Protein AF-B4ZY89-F1 (afdb_monomer_lite)

pLDDT: mean 93.57, std 5.09, range [73.12, 98.12]

Secondary structure (DSSP, 8-state):
--------S-HHHHHHHHHHHHHHHHTT----------------EE-SSHHHHHHHHHHHHSHHHHHHHHHHHHHT-TT---------EETTEE-

Foldseek 3Di:
DDDDDDDDPDPVPVVVVVVVQVVQVVVVHDDDDDPDDDDDDDDKDFDPWQVVLVVLVVLCVDPVNVVVVQVVQCVVDVPGGDDDDDWDDDTRMID

Organism: Anser cygnoides (NCBI:txid8845)

InterPro domains:
  IPR002202 Hydroxymethylglutaryl-CoA reductase, class I/II [PF00368] (12-95)
  IPR002202 Hydroxymethylglutaryl-CoA reductase, class I/II [PS50065] (13-95)
  IPR002202 Hydroxymethylglutaryl-CoA reductase, class I/II [PTHR10572] (12-95)
  IPR009023 Hydroxymethylglutaryl-CoA reductase, class I/II, NAD/NADP-binding domain superfamily [G3DSA:3.30.70.420] (38-95)
  IPR009023 Hydroxymethylglutaryl-CoA reductase, class I/II, NAD/NADP-binding domain superfamily [SSF55035] (38-95)
  IPR009029 Hydroxymethylglutaryl-CoA reductase, class I/II, substrate-binding domain superfamily [SSF56542] (11-41)

Radius of gyration: 22.52 Å; chains: 1; bounding box: 48×25×52 Å

Sequence (95 aa):
SFRFQWQQQKKSLVASTNRGCRAICLGGGASSRILADGMTRGPVVRLPSACQAAEVKAWLESPEGFKIVKEAFDSTSRFARLQKLLISLAGRNLY

Structure (mmCIF, N/CA/C/O backbone):
data_AF-B4ZY89-F1
#
_entry.id   AF-B4ZY89-F1
#
loop_
_atom_site.group_PDB
_atom_site.id
_atom_site.type_symbol
_atom_site.label_atom_id
_atom_site.label_alt_id
_atom_site.label_comp_id
_atom_site.label_asym_id
_atom_site.label_entity_id
_atom_site.label_seq_id
_atom_site.pdbx_PDB_ins_code
_atom_site.Cartn_x
_atom_site.Cartn_y
_atom_site.Cartn_z
_atom_site.occupancy
_atom_site.B_iso_or_equiv
_atom_site.auth_seq_id
_atom_site.auth_comp_id
_atom_site.auth_asym_id
_atom_site.auth_atom_id
_atom_site.pdbx_PDB_model_num
ATOM 1 N N . SER A 1 1 ? 26.604 -4.778 -20.767 1.00 73.50 1 SER A N 1
ATOM 2 C CA . SER A 1 1 ? 25.432 -4.830 -21.667 1.00 73.50 1 SER A CA 1
ATOM 3 C C . SER A 1 1 ? 24.407 -5.782 -21.072 1.00 73.50 1 SER A C 1
ATOM 5 O O . SER A 1 1 ? 24.785 -6.904 -20.748 1.00 73.50 1 SER A O 1
ATOM 7 N N . PHE A 1 2 ? 23.165 -5.339 -20.856 1.00 83.38 2 PHE A N 1
ATOM 8 C CA . PHE A 1 2 ? 22.089 -6.186 -20.325 1.00 83.38 2 PHE A CA 1
ATOM 9 C C . PHE A 1 2 ? 21.466 -7.028 -21.44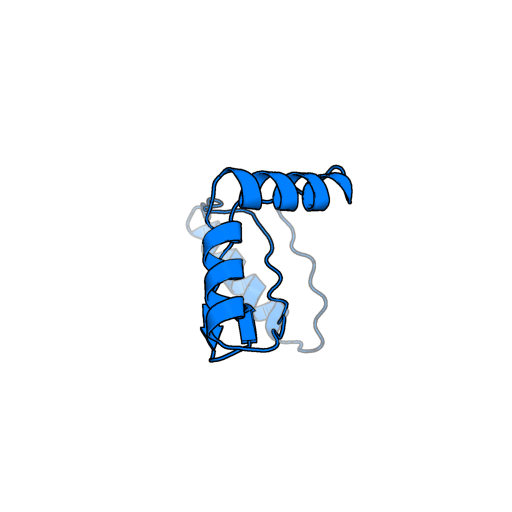5 1.00 83.38 2 PHE A C 1
ATOM 11 O O . PHE A 1 2 ? 21.214 -6.522 -22.536 1.00 83.38 2 PHE A O 1
ATOM 18 N N . ARG A 1 3 ? 21.198 -8.309 -21.172 1.00 85.75 3 ARG A N 1
ATOM 19 C CA . ARG A 1 3 ? 20.434 -9.195 -22.060 1.00 85.75 3 ARG A CA 1
ATOM 20 C C . ARG A 1 3 ?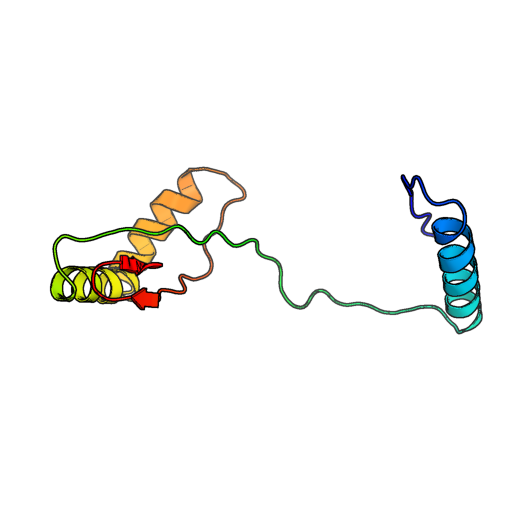 19.161 -9.635 -21.353 1.00 85.75 3 ARG A C 1
ATOM 22 O O . ARG A 1 3 ? 19.232 -10.287 -20.317 1.00 85.75 3 ARG A O 1
ATOM 29 N N . PHE A 1 4 ? 18.014 -9.280 -21.923 1.00 83.81 4 PHE A N 1
ATOM 30 C CA . PHE A 1 4 ? 16.708 -9.651 -21.386 1.00 83.81 4 PHE A CA 1
ATOM 31 C C . PHE A 1 4 ? 16.336 -11.067 -21.826 1.00 83.81 4 PHE A C 1
ATOM 33 O O . PHE A 1 4 ? 16.354 -11.374 -23.020 1.00 83.81 4 PHE A O 1
ATOM 40 N N . GLN A 1 5 ? 16.002 -11.922 -20.863 1.00 87.12 5 GLN A N 1
ATOM 41 C CA . GLN A 1 5 ? 15.482 -13.259 -21.127 1.00 87.12 5 GLN A CA 1
ATOM 42 C C . GLN A 1 5 ? 13.963 -13.186 -21.310 1.00 87.12 5 GLN A C 1
ATOM 44 O O . GLN A 1 5 ? 13.265 -12.592 -20.492 1.00 87.12 5 GLN A O 1
ATOM 49 N N . TRP A 1 6 ? 13.458 -13.788 -22.388 1.00 83.81 6 TRP A N 1
ATOM 50 C CA . TRP A 1 6 ? 12.037 -13.781 -22.737 1.00 83.81 6 TRP A CA 1
ATOM 51 C C . TRP A 1 6 ? 11.514 -15.211 -22.850 1.00 83.81 6 TRP A C 1
ATOM 53 O O . TRP A 1 6 ? 12.111 -16.031 -23.542 1.00 83.81 6 TRP A O 1
ATOM 63 N N . GLN A 1 7 ? 10.363 -15.486 -22.238 1.00 85.06 7 GLN A N 1
ATOM 64 C CA . GLN A 1 7 ? 9.579 -16.699 -22.483 1.00 85.06 7 GLN A CA 1
ATOM 65 C C . GLN A 1 7 ? 8.233 -16.288 -23.081 1.00 85.06 7 GLN A C 1
ATOM 67 O O . GLN A 1 7 ? 7.421 -15.671 -22.398 1.00 85.06 7 GLN A O 1
ATOM 72 N N . GLN A 1 8 ? 8.029 -16.537 -24.378 1.00 84.44 8 GLN A N 1
ATOM 73 C CA . GLN A 1 8 ? 6.857 -16.064 -25.124 1.00 84.44 8 GLN A CA 1
ATOM 74 C C . GLN A 1 8 ? 6.418 -17.097 -26.165 1.00 84.44 8 GLN A C 1
ATOM 76 O O . GLN A 1 8 ? 7.255 -17.671 -26.856 1.00 84.44 8 GLN A O 1
ATOM 81 N N . GLN A 1 9 ? 5.105 -17.285 -26.327 1.00 77.25 9 GLN A N 1
ATOM 82 C CA . GLN A 1 9 ? 4.556 -18.148 -27.384 1.00 77.25 9 GLN A CA 1
ATOM 83 C C . GLN A 1 9 ? 4.451 -17.427 -28.743 1.00 77.25 9 GLN A C 1
ATOM 85 O O . GLN A 1 9 ? 4.522 -18.057 -29.798 1.00 77.25 9 GLN A O 1
ATOM 90 N N . LYS A 1 10 ? 4.303 -16.092 -28.745 1.00 80.81 10 LYS A N 1
ATOM 91 C CA . LYS A 1 10 ? 4.164 -15.291 -29.973 1.00 80.81 10 LYS A CA 1
ATOM 92 C C . LYS A 1 10 ? 5.529 -14.927 -30.565 1.00 80.81 10 LYS A C 1
ATOM 94 O O . LYS A 1 10 ? 6.294 -14.173 -29.967 1.00 80.81 10 LYS A O 1
ATOM 99 N N . LYS A 1 11 ? 5.786 -15.390 -31.793 1.00 73.12 11 LYS A N 1
ATOM 100 C CA . LYS A 1 11 ? 7.073 -15.233 -32.502 1.00 73.12 11 LYS A CA 1
ATOM 101 C C . LYS A 1 11 ? 7.470 -13.778 -32.807 1.00 73.12 11 LYS A C 1
ATOM 103 O O . LYS A 1 11 ? 8.657 -13.475 -32.855 1.00 73.12 11 LYS A O 1
ATOM 108 N N . SER A 1 12 ? 6.514 -12.866 -33.000 1.00 86.94 12 SER A N 1
ATOM 109 C CA . SER A 1 12 ? 6.804 -11.472 -33.382 1.00 86.94 12 SER A CA 1
ATOM 110 C C . SER A 1 12 ? 7.203 -10.565 -32.215 1.00 86.94 12 SER A C 1
ATOM 112 O O . SER A 1 12 ? 7.850 -9.542 -32.439 1.00 86.94 12 SER A O 1
ATOM 114 N N . LEU A 1 13 ? 6.864 -10.933 -30.974 1.00 89.31 13 LEU A N 1
ATOM 115 C CA . LEU A 1 13 ? 7.072 -10.070 -29.810 1.00 89.31 13 LEU A CA 1
ATOM 116 C C . LEU A 1 13 ? 8.564 -9.851 -29.529 1.00 89.31 13 LEU A C 1
ATOM 118 O O . LEU A 1 13 ? 9.011 -8.714 -29.418 1.00 89.31 13 LEU A O 1
ATOM 122 N N . VAL A 1 14 ? 9.352 -10.932 -29.508 1.00 90.75 14 VAL A N 1
ATOM 123 C CA . VAL A 1 14 ? 10.804 -10.864 -29.264 1.00 90.75 14 VAL A CA 1
ATOM 124 C C . VAL A 1 14 ? 11.508 -10.055 -30.357 1.00 90.75 14 VAL A C 1
ATOM 126 O O . VAL A 1 14 ? 12.356 -9.212 -30.062 1.00 90.75 14 VAL A O 1
ATOM 129 N N . ALA A 1 15 ? 11.126 -10.261 -31.622 1.00 88.31 15 ALA A N 1
ATOM 130 C CA . ALA A 1 15 ? 11.706 -9.538 -32.750 1.00 88.31 15 ALA A CA 1
ATOM 131 C C . ALA A 1 15 ? 11.385 -8.035 -32.703 1.00 88.31 15 ALA A C 1
ATOM 133 O O . ALA A 1 15 ? 12.273 -7.212 -32.931 1.00 88.31 15 ALA A O 1
ATOM 134 N N . SER A 1 16 ? 10.140 -7.672 -32.378 1.00 92.38 16 SER A N 1
ATOM 135 C CA . SER A 1 16 ? 9.717 -6.275 -32.251 1.00 92.38 16 SER A CA 1
ATOM 136 C C . SER A 1 16 ? 10.451 -5.564 -31.112 1.00 92.38 16 SER A C 1
ATOM 138 O O . SER A 1 16 ? 11.015 -4.490 -31.323 1.00 92.38 16 SER A O 1
ATOM 140 N N . THR A 1 17 ? 10.530 -6.184 -29.930 1.00 91.62 17 THR A N 1
ATOM 141 C CA . THR A 1 17 ? 11.245 -5.608 -28.781 1.00 91.62 17 THR A CA 1
ATOM 142 C C . THR A 1 17 ? 12.733 -5.425 -29.076 1.00 91.62 17 THR A C 1
ATOM 144 O O . THR A 1 17 ? 13.289 -4.373 -28.770 1.00 91.62 17 THR A O 1
ATOM 147 N N . ASN A 1 18 ? 13.379 -6.388 -29.747 1.00 92.75 18 ASN A N 1
ATOM 148 C CA . ASN A 1 18 ? 14.797 -6.279 -30.105 1.00 92.75 18 ASN A CA 1
ATOM 149 C C . ASN A 1 18 ? 15.076 -5.103 -31.062 1.00 92.75 18 ASN A C 1
ATOM 151 O O . ASN A 1 18 ? 16.060 -4.382 -30.894 1.00 92.75 18 ASN A O 1
ATOM 155 N N . ARG A 1 19 ? 14.187 -4.854 -32.038 1.00 93.75 19 ARG A N 1
ATOM 156 C CA . ARG A 1 19 ? 14.293 -3.677 -32.921 1.00 93.75 19 ARG A CA 1
ATOM 157 C C . ARG A 1 19 ? 14.229 -2.370 -32.125 1.00 93.75 19 ARG A C 1
ATOM 159 O O . ARG A 1 19 ? 15.049 -1.486 -32.362 1.00 93.75 19 ARG A O 1
ATOM 166 N N . GLY A 1 20 ? 13.318 -2.277 -31.155 1.00 93.94 20 GLY A N 1
ATOM 167 C CA . GLY A 1 20 ? 13.221 -1.128 -30.249 1.00 93.94 20 GLY A CA 1
ATOM 168 C C . GLY A 1 20 ? 14.478 -0.932 -29.397 1.00 93.94 20 GLY A C 1
ATOM 169 O O . GLY A 1 20 ? 15.033 0.165 -29.363 1.00 93.94 20 GLY A O 1
ATOM 170 N N . CYS A 1 21 ? 14.993 -2.000 -28.776 1.00 92.81 21 CYS A N 1
ATOM 171 C CA . CYS A 1 21 ? 16.231 -1.941 -27.992 1.00 92.81 21 CYS A CA 1
ATOM 172 C C . CYS A 1 21 ? 17.418 -1.447 -28.828 1.00 92.81 21 CYS A C 1
ATOM 174 O O . CYS A 1 21 ? 18.201 -0.631 -28.347 1.00 92.81 21 CYS A O 1
ATOM 176 N N . ARG A 1 22 ? 17.532 -1.885 -30.091 1.00 92.94 22 ARG A N 1
ATOM 177 C CA . ARG A 1 22 ? 18.587 -1.412 -30.998 1.00 92.94 22 ARG A CA 1
ATOM 178 C C . ARG A 1 22 ? 18.506 0.097 -31.228 1.00 92.94 22 ARG A C 1
ATOM 180 O O . ARG A 1 22 ? 19.538 0.756 -31.170 1.00 92.94 22 ARG A O 1
ATOM 187 N N . ALA A 1 23 ? 17.311 0.640 -31.459 1.00 95.69 23 ALA A N 1
ATOM 188 C CA . ALA A 1 23 ? 17.126 2.079 -31.646 1.00 95.69 23 ALA A CA 1
ATOM 189 C C . ALA A 1 23 ? 17.517 2.878 -30.390 1.00 95.69 23 ALA A C 1
ATOM 191 O O . ALA A 1 23 ? 18.243 3.861 -30.498 1.00 95.69 23 ALA A O 1
ATOM 192 N N . ILE A 1 24 ? 17.123 2.412 -29.198 1.00 94.62 24 ILE A N 1
ATOM 193 C CA . ILE A 1 24 ? 17.487 3.047 -27.918 1.00 94.62 24 ILE A CA 1
ATOM 194 C C . ILE A 1 24 ? 19.006 3.038 -27.710 1.00 94.62 24 ILE A C 1
ATOM 196 O O . ILE A 1 24 ? 19.584 4.053 -27.331 1.00 94.62 24 ILE A O 1
ATOM 200 N N . CYS A 1 25 ? 19.674 1.911 -27.979 1.00 93.50 25 CYS A N 1
ATOM 201 C CA . CYS A 1 25 ? 21.129 1.819 -27.849 1.00 93.50 25 CYS A CA 1
ATOM 202 C C . CYS A 1 25 ? 21.860 2.768 -28.806 1.00 93.50 25 CYS A C 1
ATOM 204 O O . CYS A 1 25 ? 22.832 3.399 -28.400 1.00 93.50 25 CYS A O 1
ATOM 206 N N . LEU A 1 26 ? 21.392 2.885 -30.052 1.00 95.44 26 LEU A N 1
ATOM 207 C CA . LEU A 1 26 ? 21.960 3.818 -31.030 1.00 95.44 26 LEU A CA 1
ATOM 208 C C . LEU A 1 26 ? 21.678 5.285 -30.671 1.00 95.44 26 LEU A C 1
ATOM 210 O O . LEU A 1 26 ? 22.481 6.150 -30.999 1.00 95.44 26 LEU A O 1
ATOM 214 N N . GLY A 1 27 ? 20.577 5.561 -29.970 1.00 93.94 27 GLY A N 1
ATOM 215 C CA . GLY A 1 27 ? 20.184 6.897 -29.513 1.00 93.94 27 GLY A CA 1
ATOM 216 C C . GLY A 1 27 ? 20.854 7.383 -28.222 1.00 93.94 27 GLY A C 1
ATOM 217 O O . GLY A 1 27 ? 20.413 8.384 -27.671 1.00 93.94 27 GLY A O 1
ATOM 218 N N . GLY A 1 28 ? 21.883 6.692 -27.715 1.00 93.75 28 GLY A N 1
ATOM 219 C CA . GLY A 1 28 ? 22.596 7.084 -26.488 1.00 93.75 28 GLY A CA 1
ATOM 220 C C . GLY A 1 28 ? 22.120 6.388 -25.207 1.00 93.75 28 GLY A C 1
ATOM 221 O O . GLY A 1 28 ? 22.597 6.705 -24.119 1.00 93.75 28 GLY A O 1
ATOM 222 N N . GLY A 1 29 ? 21.231 5.398 -25.319 1.00 94.31 29 GLY A N 1
ATOM 223 C CA . GLY A 1 29 ? 20.743 4.607 -24.190 1.00 94.31 29 GLY A CA 1
ATOM 224 C C . GLY A 1 29 ? 19.523 5.211 -23.490 1.00 94.31 29 GLY A C 1
ATOM 225 O O . GLY A 1 29 ? 18.893 6.145 -23.974 1.00 94.31 29 GLY A O 1
ATOM 226 N N . ALA A 1 30 ? 19.154 4.629 -22.348 1.00 95.06 30 ALA A N 1
ATOM 227 C CA . ALA A 1 30 ? 18.007 5.055 -21.548 1.00 95.06 30 ALA A CA 1
ATOM 228 C C . ALA A 1 30 ? 18.388 5.169 -20.067 1.00 95.06 30 ALA A C 1
ATOM 230 O O . ALA A 1 30 ? 19.209 4.399 -19.569 1.00 95.06 30 ALA A O 1
ATOM 231 N N . SER A 1 31 ? 17.756 6.113 -19.366 1.00 95.81 31 SER A N 1
ATOM 232 C CA . SER A 1 31 ? 17.907 6.320 -17.923 1.00 95.81 31 SER A CA 1
ATOM 233 C C . SER A 1 31 ? 16.579 6.081 -17.217 1.00 95.81 31 SER A C 1
ATOM 235 O O . SER A 1 31 ? 15.548 6.591 -17.648 1.00 95.81 31 SER A O 1
ATOM 237 N N . SER A 1 32 ? 16.601 5.341 -16.111 1.00 94.88 32 SER A N 1
ATOM 238 C CA . SER A 1 32 ? 15.419 5.078 -15.284 1.00 94.88 32 SER A CA 1
ATOM 239 C C . SER A 1 32 ? 15.711 5.310 -13.802 1.00 94.88 32 SER A C 1
ATOM 241 O O . SER A 1 32 ? 16.869 5.328 -13.370 1.00 94.88 32 SER A O 1
ATOM 243 N N . ARG A 1 33 ? 14.653 5.509 -13.010 1.00 96.25 33 ARG A N 1
ATOM 244 C CA . ARG A 1 33 ? 14.697 5.656 -11.549 1.00 96.25 33 ARG A CA 1
ATOM 245 C C . ARG A 1 33 ? 13.506 4.924 -10.932 1.00 96.25 33 ARG A C 1
ATOM 247 O O . ARG A 1 33 ? 12.439 4.882 -11.539 1.00 96.25 33 ARG A O 1
ATOM 254 N N . ILE A 1 34 ? 13.698 4.354 -9.746 1.00 95.50 34 ILE A N 1
ATOM 255 C CA . ILE A 1 34 ? 12.614 3.766 -8.948 1.00 95.50 34 ILE A CA 1
ATOM 256 C C . ILE A 1 34 ? 12.015 4.892 -8.105 1.00 95.50 34 ILE A C 1
ATOM 258 O O . ILE A 1 34 ? 12.753 5.575 -7.399 1.00 95.50 34 ILE A O 1
ATOM 262 N N . LEU A 1 35 ? 10.703 5.108 -8.212 1.00 95.56 35 LEU A N 1
ATOM 263 C CA . LEU A 1 35 ? 10.007 6.181 -7.488 1.00 95.56 35 LEU A CA 1
ATOM 264 C C . LEU A 1 35 ? 9.380 5.695 -6.173 1.00 95.56 35 LEU A C 1
ATOM 266 O O . LEU A 1 35 ? 9.273 6.463 -5.224 1.00 95.56 35 LEU A O 1
ATOM 270 N N . ALA A 1 36 ? 8.980 4.426 -6.117 1.00 90.94 36 ALA A N 1
ATOM 271 C CA . ALA A 1 36 ? 8.470 3.759 -4.926 1.00 90.94 36 ALA A CA 1
ATOM 272 C C . ALA A 1 36 ? 8.711 2.249 -5.048 1.00 90.94 36 ALA A C 1
ATOM 274 O O . ALA A 1 36 ? 8.704 1.714 -6.159 1.00 90.94 36 ALA A O 1
ATOM 275 N N . ASP A 1 37 ? 8.899 1.581 -3.912 1.00 91.38 37 ASP A N 1
ATOM 276 C CA . ASP A 1 37 ? 9.042 0.129 -3.817 1.00 91.38 37 ASP A CA 1
ATOM 277 C C . ASP A 1 37 ? 8.189 -0.383 -2.653 1.00 91.38 37 ASP A C 1
ATOM 279 O O . ASP A 1 37 ? 8.338 0.056 -1.509 1.00 91.38 37 ASP A O 1
ATOM 283 N N . GLY A 1 38 ? 7.236 -1.254 -2.970 1.00 90.94 38 GLY A N 1
ATOM 284 C CA . GLY A 1 38 ? 6.254 -1.763 -2.026 1.00 90.94 38 GLY A CA 1
ATOM 285 C C . GLY A 1 38 ? 5.140 -2.536 -2.724 1.00 90.94 38 GLY A C 1
ATOM 286 O O . GLY A 1 38 ? 4.632 -2.130 -3.768 1.00 90.94 38 GLY A O 1
ATOM 287 N N . MET A 1 39 ? 4.741 -3.652 -2.119 1.00 93.94 39 MET A N 1
ATOM 288 C CA . MET A 1 39 ? 3.608 -4.466 -2.563 1.00 93.94 39 MET A CA 1
ATOM 289 C C . MET A 1 39 ? 2.398 -4.213 -1.663 1.00 93.94 39 MET A C 1
ATOM 291 O O . MET A 1 39 ? 2.550 -3.945 -0.472 1.00 93.94 39 MET A O 1
ATOM 295 N N . THR A 1 40 ? 1.190 -4.328 -2.215 1.00 93.31 40 THR A N 1
ATOM 296 C CA . THR A 1 40 ? -0.061 -4.122 -1.473 1.00 93.31 40 THR A CA 1
ATOM 297 C C . THR A 1 40 ? -0.904 -5.395 -1.413 1.00 93.31 40 THR A C 1
ATOM 299 O O . THR A 1 40 ? -0.822 -6.278 -2.271 1.00 93.31 40 THR A O 1
ATOM 302 N N . ARG A 1 41 ? -1.732 -5.497 -0.371 1.00 92.44 41 ARG A N 1
ATOM 303 C CA . ARG A 1 41 ? -2.806 -6.488 -0.224 1.00 92.44 41 ARG A CA 1
ATOM 304 C C . ARG A 1 41 ? -4.036 -5.749 0.299 1.00 92.44 41 ARG A C 1
ATOM 306 O O . ARG A 1 41 ? -3.895 -4.961 1.224 1.00 92.44 41 ARG A O 1
ATOM 313 N N . GLY A 1 42 ? -5.203 -5.996 -0.297 1.00 91.69 42 GLY A N 1
ATOM 314 C CA . GLY A 1 42 ? -6.477 -5.380 0.096 1.00 91.69 42 GLY A CA 1
ATOM 315 C C . GLY A 1 42 ? -7.465 -6.435 0.594 1.00 91.69 42 GLY A C 1
ATOM 316 O O . GLY A 1 42 ? -8.236 -6.951 -0.217 1.00 91.69 42 GLY A O 1
ATOM 317 N N . PRO A 1 43 ? -7.388 -6.855 1.868 1.00 92.50 43 PRO A N 1
ATOM 318 C CA . PRO A 1 43 ? -8.391 -7.735 2.458 1.00 92.50 43 PRO A CA 1
ATOM 319 C C . PRO A 1 43 ? -9.718 -6.989 2.657 1.00 92.50 43 PRO A C 1
ATOM 321 O O . PRO A 1 43 ? -9.744 -5.769 2.706 1.00 92.50 43 PRO A O 1
ATOM 324 N N . VAL A 1 44 ? -10.818 -7.725 2.821 1.00 95.88 44 VAL A N 1
ATOM 325 C CA . VAL A 1 44 ? -12.095 -7.152 3.267 1.00 95.88 44 VAL A CA 1
ATOM 326 C C . VAL A 1 44 ? -12.474 -7.750 4.615 1.00 95.88 44 VAL A C 1
ATOM 328 O O . VAL A 1 44 ? -12.508 -8.971 4.776 1.00 95.88 44 VAL A O 1
ATOM 331 N N . VAL A 1 45 ? -12.770 -6.890 5.583 1.00 96.06 45 VAL A N 1
ATOM 332 C CA . VAL A 1 45 ? -13.23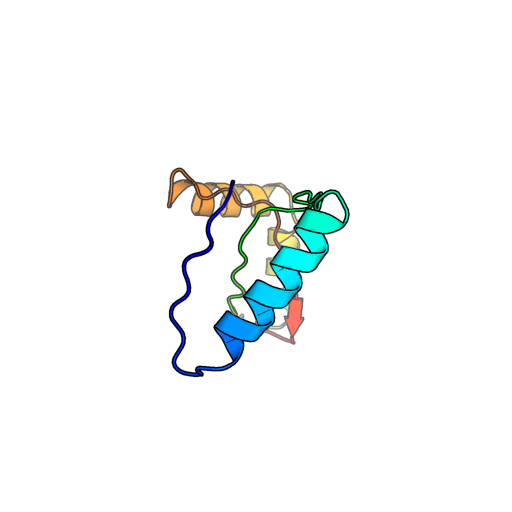8 -7.258 6.922 1.00 96.06 45 VAL A CA 1
ATOM 333 C C . VAL A 1 45 ? -14.658 -6.742 7.095 1.00 96.06 45 VAL A C 1
ATOM 335 O O . VAL A 1 45 ? -14.982 -5.624 6.710 1.00 96.06 45 VAL A O 1
ATOM 338 N N . ARG A 1 46 ? -15.541 -7.562 7.660 1.00 96.38 46 ARG A N 1
ATOM 339 C CA . ARG A 1 46 ? -16.952 -7.221 7.852 1.00 96.38 46 ARG A CA 1
ATOM 340 C C . ARG A 1 46 ? -17.270 -7.149 9.333 1.00 96.38 46 ARG A C 1
ATOM 342 O O . ARG A 1 46 ? -17.082 -8.128 10.048 1.00 96.38 46 ARG A O 1
ATOM 349 N N . LEU A 1 47 ? -17.807 -6.016 9.757 1.00 96.81 47 LEU A N 1
ATOM 350 C CA . LEU A 1 47 ? -18.211 -5.764 11.129 1.00 96.81 47 LEU A CA 1
ATOM 351 C C . LEU A 1 47 ? -19.733 -5.959 11.290 1.00 96.81 47 LEU A C 1
ATOM 353 O O . LEU A 1 47 ? -20.478 -5.998 10.297 1.00 96.81 47 LEU A O 1
ATOM 357 N N . PRO A 1 48 ? -20.218 -6.115 12.532 1.00 97.06 48 PRO A N 1
ATOM 358 C CA . PRO A 1 48 ? -21.647 -6.160 12.833 1.00 97.06 48 PRO A CA 1
ATOM 359 C C . PRO A 1 48 ? -22.425 -4.935 12.331 1.00 97.06 48 PRO A C 1
ATOM 361 O O . PRO A 1 48 ? -23.519 -5.093 11.791 1.00 97.06 48 PRO A O 1
ATOM 364 N N . SER A 1 49 ? -21.857 -3.729 12.437 1.00 97.44 49 SER A N 1
ATOM 365 C CA . SER A 1 49 ? -22.501 -2.480 12.011 1.00 97.44 49 SER A CA 1
ATOM 366 C C . SER A 1 49 ? -21.535 -1.521 11.311 1.00 97.44 49 SER A C 1
ATOM 368 O O . SER A 1 49 ? -20.315 -1.657 11.404 1.00 97.44 49 SER A O 1
ATOM 370 N N . ALA A 1 50 ? -22.091 -0.532 10.602 1.00 96.44 50 ALA A N 1
ATOM 371 C CA . ALA A 1 50 ? -21.303 0.529 9.974 1.00 96.44 50 ALA A CA 1
ATOM 372 C C . ALA A 1 50 ? -20.597 1.423 11.010 1.00 96.44 50 ALA A C 1
ATOM 374 O O . ALA A 1 50 ? -19.464 1.835 10.781 1.00 96.44 50 ALA A O 1
ATOM 375 N N . CYS A 1 51 ? -21.225 1.663 12.168 1.00 97.44 51 CYS A N 1
ATOM 376 C CA . CYS A 1 51 ? -20.619 2.413 13.272 1.00 97.44 51 CYS A CA 1
ATOM 377 C C . CYS A 1 51 ? -19.357 1.716 13.789 1.00 97.44 51 CYS A C 1
ATOM 379 O O . CYS A 1 51 ? -18.308 2.341 13.880 1.00 97.44 51 CYS A O 1
ATOM 381 N N . GLN A 1 52 ? -19.422 0.399 14.009 1.00 97.12 52 GLN A N 1
ATOM 382 C CA . GLN A 1 52 ? -18.254 -0.369 14.445 1.00 97.12 52 GLN A CA 1
ATOM 383 C C . GLN A 1 52 ? -17.157 -0.407 13.377 1.00 97.12 52 GLN A C 1
ATOM 385 O O . GLN A 1 52 ? -15.977 -0.326 13.699 1.00 97.12 52 GLN A O 1
ATOM 390 N N . ALA A 1 53 ? -17.518 -0.492 12.092 1.00 97.19 53 ALA A N 1
ATOM 391 C CA . ALA A 1 53 ? -16.531 -0.389 11.020 1.00 97.19 53 ALA A CA 1
ATOM 392 C C . ALA A 1 53 ? -15.821 0.981 11.032 1.00 97.19 53 ALA A C 1
ATOM 394 O O . ALA A 1 53 ? -14.606 1.042 10.844 1.00 97.19 53 ALA A O 1
ATOM 395 N N . ALA A 1 54 ? -16.550 2.067 11.307 1.00 97.00 54 ALA A N 1
ATOM 396 C CA . ALA A 1 54 ? -15.978 3.404 11.447 1.00 97.00 54 ALA A CA 1
ATOM 397 C C . ALA A 1 54 ? -15.060 3.536 12.673 1.00 97.00 54 ALA A C 1
ATOM 399 O O . ALA A 1 54 ? -13.985 4.120 12.554 1.00 97.00 54 ALA A O 1
ATOM 400 N N . GLU A 1 55 ? -15.430 2.949 13.814 1.00 97.62 55 GLU A N 1
ATOM 401 C CA . GLU A 1 55 ? -14.583 2.894 15.016 1.00 97.62 55 GLU A CA 1
ATOM 402 C C . GLU A 1 55 ? -13.268 2.150 14.745 1.00 97.62 55 GLU A C 1
ATOM 404 O O . GLU A 1 55 ? -12.191 2.650 15.068 1.00 97.62 55 GLU A O 1
ATOM 409 N N . VAL A 1 56 ? -13.336 0.990 14.081 1.00 97.31 56 VAL A N 1
ATOM 410 C CA . VAL A 1 56 ? -12.143 0.212 13.708 1.00 97.31 56 VAL A CA 1
ATOM 411 C C . VAL A 1 56 ? -11.262 0.988 12.734 1.00 97.31 56 VAL A C 1
ATOM 413 O O . VAL A 1 56 ? -10.043 1.000 12.897 1.00 97.31 56 VAL A O 1
ATOM 416 N N . LYS A 1 57 ? -11.852 1.666 11.741 1.00 96.94 57 LYS A N 1
ATOM 417 C CA . LYS A 1 57 ? -11.097 2.536 10.833 1.00 96.94 57 LYS A CA 1
ATOM 418 C C . LYS A 1 57 ? -10.356 3.625 11.614 1.00 96.94 57 LYS A C 1
ATOM 420 O O . LYS A 1 57 ? -9.155 3.777 11.422 1.00 96.94 57 LYS A O 1
ATOM 425 N N . ALA A 1 58 ? -11.051 4.342 12.497 1.00 97.38 58 ALA A N 1
ATOM 426 C CA . ALA A 1 58 ? -10.454 5.416 13.288 1.00 97.38 58 ALA A CA 1
ATOM 427 C C . ALA A 1 58 ? -9.310 4.907 14.179 1.00 97.38 58 ALA A C 1
ATOM 429 O O . ALA A 1 58 ? -8.276 5.560 14.291 1.00 97.38 58 ALA A O 1
ATOM 430 N N . TRP A 1 59 ? -9.458 3.714 14.763 1.00 97.94 59 TRP A N 1
ATOM 431 C CA . TRP A 1 59 ? -8.392 3.074 15.532 1.00 97.94 59 TRP A CA 1
ATOM 432 C C . TRP A 1 59 ? -7.179 2.712 14.665 1.00 97.94 59 TRP A C 1
ATOM 434 O O . TRP A 1 59 ? -6.050 2.993 15.048 1.00 97.94 59 TRP A O 1
ATOM 444 N N . LEU A 1 60 ? -7.387 2.141 13.474 1.00 97.31 60 LEU A N 1
ATOM 445 C CA . LEU A 1 60 ? -6.295 1.806 12.549 1.00 97.31 60 LEU A CA 1
ATOM 446 C C . LEU A 1 60 ? -5.562 3.042 11.998 1.00 97.31 60 LEU A C 1
ATOM 448 O O . LEU A 1 60 ? -4.391 2.939 11.635 1.00 97.31 60 LEU A O 1
ATOM 452 N N . GLU A 1 61 ? -6.243 4.187 11.917 1.00 96.31 61 GLU A N 1
ATOM 453 C CA . GLU A 1 61 ? -5.658 5.483 11.546 1.00 96.31 61 GLU A CA 1
ATOM 454 C C . GLU A 1 61 ? -4.930 6.163 12.723 1.00 96.31 61 GLU A C 1
ATOM 456 O O . GLU A 1 61 ? -4.171 7.110 12.507 1.00 96.31 61 GLU A O 1
ATOM 461 N N . SER A 1 62 ? -5.111 5.675 13.956 1.00 97.81 62 SER A N 1
ATOM 462 C CA . SER A 1 62 ? -4.395 6.168 15.133 1.00 97.81 62 SER A CA 1
ATOM 463 C C . SER A 1 62 ? -2.935 5.679 15.144 1.00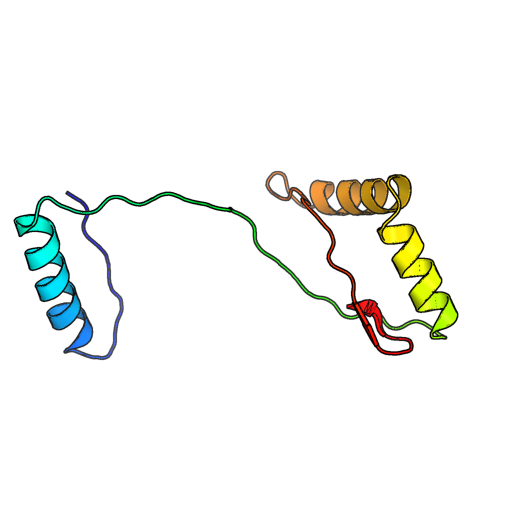 97.81 62 SER A C 1
ATOM 465 O O . SER A 1 62 ? -2.641 4.578 14.662 1.00 97.81 62 SER A O 1
ATOM 467 N N . PRO A 1 63 ? -1.993 6.452 15.723 1.00 96.62 63 PRO A N 1
ATOM 468 C CA . PRO A 1 63 ? -0.600 6.024 15.862 1.00 96.62 63 PRO A CA 1
ATOM 469 C C . PRO A 1 63 ? -0.448 4.694 16.611 1.00 96.62 63 PRO A C 1
ATOM 471 O O . PRO A 1 63 ? 0.382 3.860 16.248 1.00 96.62 63 PRO A O 1
ATOM 474 N N . GLU A 1 64 ? -1.258 4.482 17.647 1.00 97.25 64 GLU A N 1
ATOM 475 C CA . GLU A 1 64 ? -1.240 3.289 18.491 1.00 97.25 64 GLU A CA 1
ATOM 476 C C . GLU A 1 64 ? -1.761 2.069 17.730 1.00 97.25 64 GLU A C 1
ATOM 478 O O . GLU A 1 64 ? -1.103 1.026 17.723 1.00 97.25 64 GLU A O 1
ATOM 483 N N . GLY A 1 65 ? -2.907 2.197 17.052 1.00 97.19 65 GLY A N 1
ATOM 484 C CA . GLY A 1 65 ? -3.484 1.103 16.274 1.00 97.19 65 GLY A CA 1
ATOM 485 C C . GLY A 1 65 ? -2.603 0.716 15.091 1.00 97.19 65 GLY A C 1
ATOM 486 O O . GLY A 1 65 ? -2.305 -0.468 14.900 1.00 97.19 65 GLY A O 1
ATOM 487 N N . PHE A 1 66 ? -2.083 1.705 14.356 1.00 97.69 66 PHE A N 1
ATOM 488 C CA . PHE A 1 66 ? -1.125 1.462 13.279 1.00 97.69 66 PHE A CA 1
ATOM 489 C C . PHE A 1 66 ? 0.131 0.745 13.783 1.00 97.69 66 PHE A C 1
ATOM 491 O O . PHE A 1 66 ? 0.580 -0.2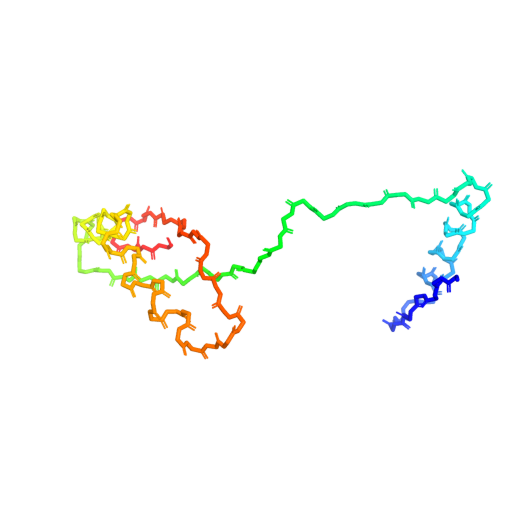10 13.148 1.00 97.69 66 PHE A O 1
ATOM 498 N N . LYS A 1 67 ? 0.688 1.159 14.930 1.00 97.88 67 LYS A N 1
ATOM 499 C CA . LYS A 1 67 ? 1.882 0.536 15.517 1.00 97.88 67 LYS A CA 1
ATOM 500 C C . LYS A 1 67 ? 1.657 -0.942 15.827 1.00 97.88 67 LYS A C 1
ATOM 502 O O . LYS A 1 67 ? 2.479 -1.763 15.431 1.00 97.88 67 LYS A O 1
ATOM 507 N N . ILE A 1 68 ? 0.541 -1.286 16.467 1.00 98.12 68 ILE A N 1
ATOM 508 C CA . ILE A 1 68 ? 0.209 -2.677 16.815 1.00 98.12 68 ILE A CA 1
ATOM 509 C C . ILE A 1 68 ? 0.106 -3.540 15.551 1.00 98.12 68 ILE A C 1
ATOM 511 O O . ILE A 1 68 ? 0.703 -4.615 15.467 1.00 98.12 68 ILE A O 1
ATOM 515 N N . VAL A 1 69 ? -0.616 -3.060 14.535 1.00 96.94 69 VAL A N 1
ATOM 516 C CA . VAL A 1 69 ? -0.783 -3.792 13.269 1.00 96.94 69 VAL A CA 1
ATOM 517 C C . VAL A 1 69 ? 0.546 -3.917 12.525 1.00 96.94 69 VAL A C 1
ATOM 519 O O . VAL A 1 69 ? 0.851 -4.973 11.968 1.00 96.94 69 VAL A O 1
ATOM 522 N N . LYS A 1 70 ? 1.364 -2.863 12.541 1.00 97.38 70 LYS A N 1
ATOM 523 C CA . LYS A 1 70 ? 2.701 -2.859 11.952 1.00 97.38 70 LYS A CA 1
ATOM 524 C C . LYS A 1 70 ? 3.623 -3.872 12.621 1.00 97.38 70 LYS A C 1
ATOM 526 O O . LYS A 1 70 ? 4.292 -4.611 11.912 1.00 97.38 70 LYS A O 1
ATOM 531 N N . GLU A 1 71 ? 3.657 -3.931 13.948 1.00 97.50 71 GLU A N 1
ATOM 532 C CA . GLU A 1 71 ? 4.479 -4.897 14.686 1.00 97.50 71 GLU A CA 1
ATOM 533 C C . GLU A 1 71 ? 4.064 -6.334 14.362 1.00 97.50 71 GLU A C 1
ATOM 535 O O . GLU A 1 71 ? 4.913 -7.167 14.035 1.00 97.50 71 GLU A O 1
ATOM 540 N N . ALA A 1 72 ? 2.756 -6.606 14.352 1.00 97.50 72 ALA A N 1
ATOM 541 C CA . ALA A 1 72 ? 2.229 -7.904 13.953 1.00 97.50 72 ALA A CA 1
ATOM 542 C C . ALA A 1 72 ? 2.641 -8.265 12.514 1.00 97.50 72 ALA A C 1
ATOM 544 O O . ALA A 1 72 ? 3.156 -9.358 12.287 1.00 97.50 72 ALA A O 1
ATOM 545 N N . PHE A 1 73 ? 2.485 -7.347 11.553 1.00 96.94 73 PHE A N 1
ATOM 546 C CA . PHE A 1 73 ? 2.855 -7.570 10.152 1.00 96.94 73 PHE A CA 1
ATOM 547 C C . PHE A 1 73 ? 4.362 -7.793 9.977 1.00 96.94 73 PHE A C 1
ATOM 549 O O . PHE A 1 73 ? 4.776 -8.774 9.356 1.00 96.94 73 PHE A O 1
ATOM 556 N N . ASP A 1 74 ? 5.187 -6.921 10.554 1.00 97.06 74 ASP A N 1
ATOM 557 C CA . ASP A 1 74 ? 6.645 -6.950 10.415 1.00 97.06 74 ASP A CA 1
ATOM 558 C C . ASP A 1 74 ? 7.258 -8.189 11.094 1.00 97.06 74 ASP A C 1
ATOM 560 O O . ASP A 1 74 ? 8.310 -8.667 10.666 1.00 97.06 74 ASP A O 1
ATOM 564 N N . SER A 1 75 ? 6.590 -8.757 12.107 1.00 97.38 75 SER A N 1
ATOM 565 C CA . SER A 1 75 ? 7.021 -10.000 12.764 1.00 97.38 75 SER A CA 1
ATOM 566 C C . SER A 1 75 ? 6.905 -11.245 11.873 1.00 97.38 75 SER A C 1
ATOM 568 O O . SER A 1 75 ? 7.619 -12.223 12.087 1.00 97.38 75 SER A O 1
ATOM 570 N N . THR A 1 76 ? 6.057 -11.217 10.836 1.00 97.06 76 THR A N 1
ATOM 571 C CA . THR A 1 76 ? 5.819 -12.387 9.968 1.00 97.06 76 THR A CA 1
ATOM 572 C C . THR A 1 76 ? 6.974 -12.685 9.014 1.00 97.06 76 THR A C 1
ATOM 574 O O . THR A 1 76 ? 7.096 -13.801 8.509 1.00 97.06 76 THR A O 1
ATOM 577 N N . SER A 1 77 ? 7.827 -11.697 8.731 1.00 95.62 77 SER A N 1
ATOM 578 C CA . SER A 1 77 ? 8.966 -11.854 7.832 1.00 95.62 77 SER A CA 1
ATOM 579 C C . SER A 1 77 ? 10.005 -10.767 8.057 1.00 95.62 77 SER A C 1
ATOM 581 O O . SER A 1 77 ? 9.695 -9.585 8.166 1.00 95.62 77 SER A O 1
ATOM 583 N N . ARG A 1 78 ? 11.284 -11.143 7.975 1.00 94.00 78 ARG A N 1
ATOM 584 C CA . ARG A 1 78 ? 12.407 -10.195 8.060 1.00 94.00 78 ARG A CA 1
ATOM 585 C C . ARG A 1 78 ? 12.384 -9.090 6.994 1.00 94.00 78 ARG A C 1
ATOM 587 O O . ARG A 1 78 ? 13.011 -8.058 7.204 1.00 94.00 78 ARG A O 1
ATOM 594 N N . PHE A 1 79 ? 11.692 -9.311 5.872 1.00 93.38 79 PHE A N 1
ATOM 595 C CA . PHE A 1 79 ? 11.566 -8.347 4.771 1.00 93.38 79 PHE A CA 1
ATOM 596 C C . PHE A 1 79 ? 10.254 -7.554 4.805 1.00 93.38 79 PHE A C 1
ATOM 598 O O . PHE A 1 79 ? 10.142 -6.535 4.129 1.00 93.38 79 PHE A O 1
ATOM 605 N N . ALA A 1 80 ? 9.255 -8.014 5.563 1.00 93.38 80 ALA A N 1
ATOM 606 C CA . ALA A 1 80 ? 7.969 -7.341 5.657 1.00 93.38 80 ALA A CA 1
ATOM 607 C C . ALA A 1 80 ? 8.124 -6.064 6.488 1.00 93.38 80 ALA A C 1
ATOM 609 O O . ALA A 1 80 ? 8.514 -6.113 7.654 1.00 93.38 80 ALA A O 1
ATOM 610 N N . ARG A 1 81 ? 7.865 -4.912 5.867 1.00 95.38 81 ARG A N 1
ATOM 611 C CA . ARG A 1 81 ? 7.854 -3.607 6.531 1.00 95.38 81 ARG A CA 1
ATOM 612 C C . ARG A 1 81 ? 6.605 -2.851 6.108 1.00 95.38 81 ARG A C 1
ATOM 614 O O . ARG A 1 81 ? 6.542 -2.333 4.995 1.00 95.38 81 ARG A O 1
ATOM 621 N N . LEU A 1 82 ? 5.608 -2.789 6.987 1.00 95.50 82 LEU A N 1
ATOM 622 C CA . LEU A 1 82 ? 4.373 -2.056 6.728 1.00 95.50 82 LEU A CA 1
ATOM 623 C C . LEU A 1 82 ? 4.670 -0.554 6.667 1.00 95.50 82 LEU A C 1
ATOM 625 O O . LEU A 1 82 ? 5.186 0.013 7.633 1.00 95.50 82 LEU A O 1
ATOM 629 N N . GLN A 1 83 ? 4.370 0.075 5.530 1.00 95.00 83 GLN A N 1
ATOM 630 C CA . GLN A 1 83 ? 4.631 1.501 5.307 1.00 95.00 83 GLN A CA 1
ATOM 631 C C . GLN A 1 83 ? 3.419 2.378 5.619 1.00 95.00 83 GLN A C 1
ATOM 633 O O . GLN A 1 83 ? 3.563 3.434 6.222 1.00 95.00 83 GLN A O 1
ATOM 638 N N . LYS A 1 84 ? 2.230 1.952 5.190 1.00 93.81 84 LYS A N 1
ATOM 639 C CA . LYS A 1 84 ? 0.976 2.685 5.369 1.00 93.81 84 LYS A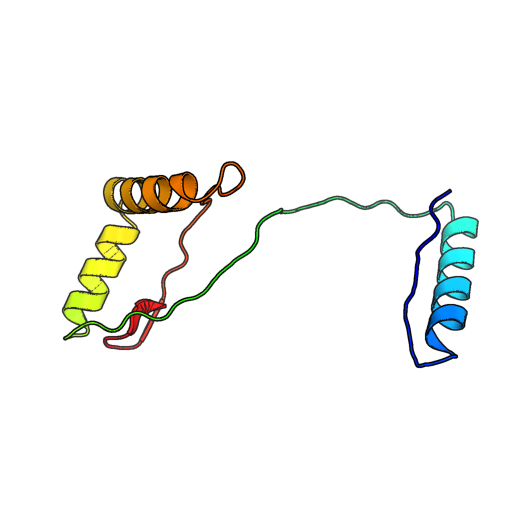 CA 1
ATOM 640 C C . LYS A 1 84 ? -0.209 1.734 5.297 1.00 93.81 84 LYS A C 1
ATOM 642 O O . LYS A 1 84 ? -0.119 0.688 4.654 1.00 93.81 84 LYS A O 1
ATOM 647 N N . LEU A 1 85 ? -1.318 2.143 5.896 1.00 95.69 85 LEU A N 1
ATOM 648 C CA . LEU A 1 85 ? -2.632 1.548 5.685 1.00 95.69 85 LEU A CA 1
ATOM 649 C C . LEU A 1 85 ? -3.479 2.533 4.875 1.00 95.69 85 LEU A C 1
ATOM 651 O O . LEU A 1 85 ? -3.432 3.737 5.109 1.00 95.69 85 LEU A O 1
ATOM 655 N N . LEU A 1 86 ? -4.214 2.022 3.892 1.00 95.94 86 LEU A N 1
ATOM 656 C CA . LEU A 1 86 ? -5.214 2.779 3.145 1.00 95.94 86 LEU A CA 1
ATOM 657 C C . LEU A 1 86 ? -6.536 2.066 3.362 1.00 95.94 86 LEU A C 1
ATOM 659 O O . LEU A 1 86 ? -6.676 0.940 2.899 1.00 95.94 86 LEU A O 1
ATOM 663 N N . ILE A 1 87 ? -7.445 2.704 4.098 1.00 96.00 87 ILE A N 1
ATOM 664 C CA . ILE A 1 87 ? -8.661 2.056 4.584 1.00 96.00 87 ILE A CA 1
ATOM 665 C C . ILE A 1 87 ? -9.888 2.746 4.000 1.00 96.00 87 ILE A C 1
ATOM 667 O O . ILE A 1 87 ? -10.040 3.967 4.108 1.00 96.00 87 ILE A O 1
ATOM 671 N N . SER A 1 88 ? -10.788 1.963 3.413 1.00 96.06 88 SER A N 1
ATOM 672 C CA . SER A 1 88 ? -12.051 2.432 2.846 1.00 96.06 88 SER A CA 1
ATOM 673 C C . SER A 1 88 ? -13.244 1.706 3.461 1.00 96.06 88 SER A C 1
ATOM 675 O O . SER A 1 88 ? -13.205 0.504 3.711 1.00 96.06 88 SER A O 1
ATOM 677 N N . LEU A 1 89 ? -14.334 2.437 3.696 1.00 96.12 89 LEU A N 1
ATOM 678 C CA . LEU A 1 89 ? -15.566 1.892 4.267 1.00 96.12 89 LEU A CA 1
ATOM 679 C C . LEU A 1 89 ? -16.646 1.752 3.195 1.00 96.12 89 LEU A C 1
ATOM 681 O O . LEU A 1 89 ? -16.911 2.686 2.443 1.00 96.12 89 LEU A O 1
ATOM 685 N N . ALA A 1 90 ? -17.336 0.612 3.194 1.00 95.38 90 ALA A N 1
ATOM 686 C CA . ALA A 1 90 ? -18.587 0.415 2.467 1.00 95.38 90 ALA A CA 1
ATOM 687 C C . ALA A 1 90 ? -19.636 -0.189 3.411 1.00 95.38 90 ALA A C 1
ATOM 689 O O . ALA A 1 90 ? -19.741 -1.411 3.575 1.00 95.38 90 ALA A O 1
ATOM 690 N N . GLY A 1 91 ? -20.402 0.682 4.072 1.00 95.94 91 GLY A N 1
ATOM 691 C CA . GLY A 1 91 ? -21.334 0.289 5.126 1.00 95.94 91 GLY A CA 1
ATOM 692 C C . GLY A 1 91 ? -20.594 -0.390 6.277 1.00 95.94 91 GLY A C 1
ATOM 693 O O . GLY A 1 91 ? -19.747 0.216 6.921 1.00 95.94 91 GLY A O 1
ATOM 694 N N . ARG A 1 92 ? -20.899 -1.667 6.521 1.00 94.88 92 ARG A N 1
ATOM 695 C CA . ARG A 1 92 ? -20.245 -2.486 7.558 1.00 94.88 92 ARG A CA 1
ATOM 696 C C . ARG A 1 92 ? -19.003 -3.250 7.076 1.00 94.88 92 ARG A C 1
ATOM 698 O O . ARG A 1 92 ? -18.464 -4.056 7.828 1.00 94.88 92 ARG A O 1
ATOM 705 N N . ASN A 1 93 ? -18.589 -3.063 5.822 1.00 95.69 93 ASN A N 1
ATOM 706 C CA . ASN A 1 93 ? -17.364 -3.648 5.277 1.00 95.69 93 ASN A CA 1
ATOM 707 C C . ASN A 1 93 ? -16.230 -2.611 5.308 1.00 95.69 93 ASN A C 1
ATOM 709 O O . ASN A 1 93 ? -16.451 -1.443 4.988 1.00 95.69 93 ASN A O 1
ATOM 713 N N . LEU A 1 94 ? -15.030 -3.067 5.644 1.00 94.81 94 LEU A N 1
ATOM 714 C CA . LEU A 1 94 ? -13.787 -2.310 5.718 1.00 94.81 94 LEU A CA 1
ATOM 715 C C . LEU A 1 94 ? -12.775 -2.962 4.768 1.00 94.81 94 LEU A C 1
ATOM 717 O O . LEU A 1 94 ? -12.563 -4.173 4.848 1.00 94.81 94 LEU A O 1
ATOM 721 N N . TYR A 1 95 ? -12.219 -2.171 3.857 1.00 95.38 95 TYR A N 1
ATOM 722 C CA . TYR A 1 95 ? -11.233 -2.565 2.844 1.00 95.38 95 TYR A CA 1
ATOM 723 C C . TYR A 1 95 ? -9.897 -1.890 3.113 1.00 95.38 95 TYR A C 1
ATOM 725 O O . TYR A 1 95 ? -9.952 -0.711 3.531 1.00 95.38 95 TYR A O 1
#